Protein AF-A0A7J4ETS8-F1 (afdb_monomer_lite)

Foldseek 3Di:
DDPPPFWDPDKAWEWEDEPNFIKTWIKTAGRVVVPRFWIKTFIDQDGDPPCVVVVVPVRYQYAYEDNPDDPHHGIDTFGDDPRYTHHDDPVRVVVVVVVVVVVVVVVVVVVVVPD

Radius of gyration: 14.0 Å; chains: 1; bounding box: 32×28×42 Å

Structure (mmCIF, N/CA/C/O backbone):
data_AF-A0A7J4ETS8-F1
#
_entry.id   AF-A0A7J4ETS8-F1
#
loop_
_atom_site.group_PDB
_atom_site.id
_atom_site.type_symbol
_atom_site.label_atom_id
_atom_site.label_alt_id
_atom_site.label_comp_id
_atom_site.label_asym_id
_atom_site.label_entity_id
_atom_site.label_seq_id
_atom_site.pdbx_PDB_ins_code
_atom_site.Cartn_x
_atom_site.Cartn_y
_atom_site.Cartn_z
_atom_site.occupancy
_atom_site.B_iso_or_equiv
_atom_site.auth_seq_id
_atom_site.auth_comp_id
_atom_site.auth_asym_id
_atom_site.auth_atom_id
_atom_site.pdbx_PDB_model_num
ATOM 1 N N . MET A 1 1 ? -0.824 0.078 26.538 1.00 49.25 1 MET A N 1
ATOM 2 C CA . MET A 1 1 ? -0.521 -0.229 25.128 1.00 49.25 1 MET A CA 1
ATOM 3 C C . MET A 1 1 ? 0.959 -0.010 24.918 1.00 49.25 1 MET A C 1
ATOM 5 O O . MET A 1 1 ? 1.414 1.128 24.940 1.00 49.25 1 MET A O 1
ATOM 9 N N . THR A 1 2 ? 1.715 -1.096 24.852 1.00 47.31 2 THR A N 1
ATOM 10 C CA . THR A 1 2 ? 3.150 -1.077 24.570 1.00 47.31 2 THR A CA 1
ATOM 11 C C . THR A 1 2 ? 3.372 -0.811 23.083 1.00 47.31 2 THR A C 1
ATOM 13 O O . THR A 1 2 ? 2.605 -1.264 22.241 1.00 47.31 2 THR A O 1
ATOM 16 N N . TYR A 1 3 ? 4.433 -0.073 22.758 1.00 49.22 3 TYR A N 1
ATOM 17 C CA . TYR A 1 3 ? 4.827 0.363 21.409 1.00 49.22 3 TYR A CA 1
ATOM 18 C C . TYR A 1 3 ? 5.003 -0.784 20.381 1.00 49.22 3 TYR A C 1
ATOM 20 O O . TYR A 1 3 ? 5.225 -0.538 19.203 1.00 49.22 3 TYR A O 1
ATOM 28 N N . SER A 1 4 ? 4.909 -2.046 20.805 1.00 53.09 4 SER A N 1
ATOM 29 C CA . SER A 1 4 ? 5.208 -3.240 20.013 1.00 53.09 4 SER A CA 1
ATOM 30 C C . SER A 1 4 ? 4.040 -3.828 19.213 1.00 53.09 4 SER A C 1
ATOM 32 O O . SER A 1 4 ? 4.286 -4.742 18.436 1.00 53.09 4 SER A O 1
ATOM 34 N N . GLU A 1 5 ? 2.797 -3.372 19.401 1.00 63.91 5 GLU A N 1
ATOM 35 C CA . GLU A 1 5 ? 1.609 -4.071 18.857 1.00 63.91 5 GLU A CA 1
ATOM 36 C C . GLU A 1 5 ? 0.976 -3.410 17.622 1.00 63.91 5 GLU A C 1
ATOM 38 O O . GLU A 1 5 ? 0.158 -4.034 16.958 1.00 63.91 5 GLU A O 1
ATOM 43 N N . TRP A 1 6 ? 1.370 -2.180 17.274 1.00 66.88 6 TRP A N 1
ATOM 44 C CA . TRP A 1 6 ? 0.687 -1.379 16.244 1.00 66.88 6 TRP A CA 1
ATOM 45 C C . TRP A 1 6 ? 1.166 -1.633 14.802 1.00 66.88 6 TRP A C 1
ATOM 47 O O . TRP A 1 6 ? 0.564 -1.129 13.854 1.00 66.88 6 TRP A O 1
ATOM 57 N N . ARG A 1 7 ? 2.251 -2.395 14.610 1.00 64.56 7 ARG A N 1
ATOM 58 C CA . ARG A 1 7 ? 2.710 -2.880 13.297 1.00 64.56 7 ARG A CA 1
ATOM 59 C C . ARG A 1 7 ? 3.180 -4.321 13.415 1.00 64.56 7 ARG A C 1
ATOM 61 O O . ARG A 1 7 ? 3.882 -4.662 14.370 1.00 64.56 7 ARG A O 1
ATOM 68 N N . LYS A 1 8 ? 2.834 -5.168 12.443 1.00 66.75 8 LYS A N 1
ATOM 69 C CA . LYS A 1 8 ? 3.460 -6.494 12.355 1.00 66.75 8 LYS A CA 1
ATOM 70 C C . LYS A 1 8 ? 4.892 -6.328 11.874 1.00 66.75 8 LYS A C 1
ATOM 72 O O . LYS A 1 8 ? 5.132 -5.574 10.945 1.00 66.75 8 LYS A O 1
ATOM 77 N N . LYS A 1 9 ? 5.846 -7.023 12.497 1.00 65.81 9 LYS A N 1
ATOM 78 C CA . LYS A 1 9 ? 7.251 -6.988 12.051 1.00 65.81 9 LYS A CA 1
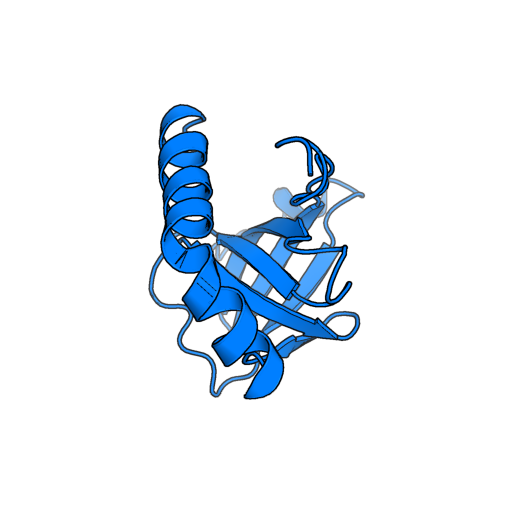ATOM 79 C C . LYS A 1 9 ? 7.459 -7.651 10.691 1.00 65.81 9 LYS A C 1
ATOM 81 O O . LYS A 1 9 ? 8.420 -7.311 10.013 1.00 65.81 9 LYS A O 1
ATOM 86 N N . ASP A 1 10 ? 6.566 -8.557 10.314 1.00 76.25 10 ASP A N 1
ATOM 87 C CA . ASP A 1 10 ? 6.636 -9.247 9.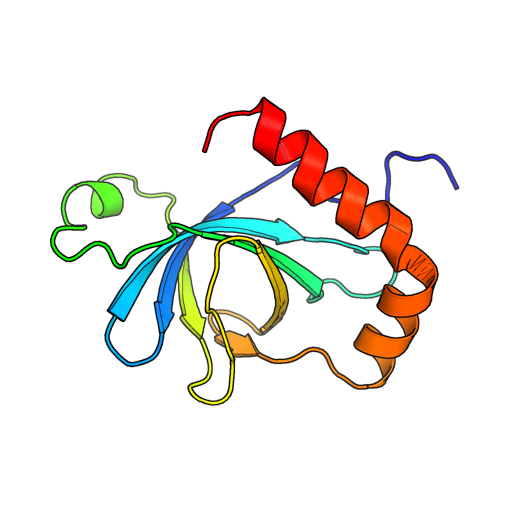035 1.00 76.25 10 ASP A CA 1
ATOM 88 C C . ASP A 1 10 ? 6.228 -8.290 7.910 1.00 76.25 10 ASP A C 1
ATOM 90 O O . ASP A 1 10 ? 5.173 -7.650 7.969 1.00 76.25 10 ASP A O 1
ATOM 94 N N . SER A 1 11 ? 7.090 -8.185 6.903 1.00 85.50 11 SER A N 1
ATOM 95 C CA . SER A 1 11 ? 6.830 -7.482 5.652 1.00 85.50 11 SER A CA 1
ATOM 96 C C . SER A 1 11 ? 6.865 -8.473 4.495 1.00 85.50 11 SER A C 1
ATOM 98 O O . SER A 1 11 ? 7.639 -9.433 4.491 1.00 85.50 11 SER A O 1
ATOM 100 N N . GLU A 1 12 ? 6.008 -8.246 3.508 1.00 90.44 12 GLU A N 1
ATOM 101 C CA . GLU A 1 12 ? 5.956 -9.055 2.293 1.00 90.44 12 GLU A CA 1
ATOM 102 C C . GLU A 1 12 ? 6.599 -8.261 1.156 1.00 90.44 12 GLU A C 1
ATOM 104 O O . GLU A 1 12 ? 6.312 -7.074 0.976 1.00 90.44 12 GLU A O 1
ATOM 109 N N . LYS A 1 13 ? 7.459 -8.910 0.365 1.00 90.62 13 LYS A N 1
ATOM 110 C CA . LYS A 1 13 ? 7.906 -8.334 -0.905 1.00 90.62 13 LYS A CA 1
ATOM 111 C C . LYS A 1 13 ? 6.736 -8.361 -1.874 1.00 90.62 13 LYS A C 1
ATOM 113 O O . LYS A 1 13 ? 6.086 -9.394 -2.027 1.00 90.62 13 LYS A O 1
ATOM 118 N N . VAL A 1 14 ? 6.494 -7.242 -2.542 1.00 91.94 14 VAL A N 1
ATOM 119 C CA . VAL A 1 14 ? 5.352 -7.097 -3.440 1.00 91.94 14 VAL A CA 1
ATOM 120 C C . VAL A 1 14 ? 5.758 -6.624 -4.818 1.00 91.94 14 VAL A C 1
ATOM 122 O O . VAL A 1 14 ? 6.658 -5.796 -4.980 1.00 91.94 14 VAL A O 1
ATOM 125 N N . MET A 1 15 ? 5.019 -7.121 -5.800 1.00 93.19 15 MET A N 1
ATOM 126 C CA . MET A 1 15 ? 4.889 -6.519 -7.112 1.00 93.19 15 MET A CA 1
ATOM 127 C C . MET A 1 15 ? 3.517 -5.857 -7.186 1.00 93.19 15 MET A C 1
ATOM 129 O O . MET A 1 15 ? 2.508 -6.514 -6.967 1.00 93.19 15 MET A O 1
ATOM 133 N N . VAL A 1 16 ? 3.480 -4.560 -7.468 1.00 94.38 16 VAL A N 1
ATOM 134 C CA . VAL A 1 16 ? 2.245 -3.780 -7.559 1.00 94.38 16 VAL A CA 1
ATOM 135 C C . VAL A 1 16 ? 2.040 -3.353 -9.001 1.00 94.38 16 VAL A C 1
ATOM 137 O O . VAL A 1 16 ? 2.825 -2.565 -9.528 1.00 94.38 16 VAL A O 1
ATOM 140 N N . GLU A 1 17 ? 0.973 -3.839 -9.621 1.00 94.94 17 GLU A N 1
ATOM 141 C CA . GLU A 1 17 ? 0.492 -3.322 -10.895 1.00 94.94 17 GLU A CA 1
ATOM 142 C C . GLU A 1 17 ? -0.419 -2.117 -10.645 1.00 94.94 17 GLU A C 1
ATOM 144 O O . GLU A 1 17 ? -1.384 -2.189 -9.884 1.00 94.94 17 GLU A O 1
ATOM 149 N N . TRP A 1 18 ? -0.115 -0.988 -11.281 1.00 95.81 18 TRP A N 1
ATOM 150 C CA . TRP A 1 18 ? -0.923 0.223 -11.202 1.00 95.81 18 TRP A CA 1
ATOM 151 C C . TRP A 1 18 ? -0.927 0.927 -12.554 1.00 95.81 18 TRP A C 1
ATOM 153 O O . TRP A 1 18 ? 0.118 1.339 -13.051 1.00 95.81 18 TRP A O 1
ATOM 163 N N . ARG A 1 19 ? -2.117 1.082 -13.149 1.00 93.69 19 ARG A N 1
ATOM 164 C CA . ARG A 1 19 ? -2.311 1.742 -14.457 1.00 93.69 19 ARG A CA 1
ATOM 165 C C . ARG A 1 19 ? -1.445 1.149 -15.582 1.00 93.69 19 ARG A C 1
ATOM 167 O O . ARG A 1 19 ? -0.952 1.883 -16.433 1.00 93.69 19 ARG A O 1
ATOM 174 N N . GLY A 1 20 ? -1.283 -0.175 -15.581 1.00 90.62 20 GLY A N 1
ATOM 175 C CA . GLY A 1 20 ? -0.491 -0.918 -16.568 1.00 90.62 20 GLY A CA 1
ATOM 176 C C . GLY A 1 20 ? 1.024 -0.866 -16.347 1.00 90.62 20 GLY A C 1
ATOM 177 O O . GLY A 1 20 ? 1.769 -1.461 -17.118 1.00 90.62 20 GLY A O 1
ATOM 178 N N . GLU A 1 21 ? 1.483 -0.183 -15.298 1.00 92.31 21 GLU A N 1
ATOM 179 C CA . GLU A 1 21 ? 2.888 -0.104 -14.912 1.00 92.31 21 GLU A CA 1
ATOM 180 C C . GLU A 1 21 ? 3.153 -0.972 -13.683 1.00 92.31 21 GLU A C 1
ATOM 182 O O . GLU A 1 21 ? 2.310 -1.101 -12.792 1.00 92.31 21 GLU A O 1
ATOM 187 N N . ILE A 1 22 ? 4.354 -1.542 -13.615 1.00 91.81 22 ILE A N 1
ATOM 188 C CA . ILE A 1 22 ? 4.747 -2.455 -12.541 1.00 91.81 22 ILE A CA 1
ATOM 189 C C . ILE A 1 22 ? 5.728 -1.770 -11.604 1.00 91.81 22 ILE A C 1
ATOM 191 O O . ILE A 1 22 ? 6.747 -1.224 -12.024 1.00 91.81 22 ILE A O 1
ATOM 195 N N . TYR A 1 23 ? 5.449 -1.856 -10.311 1.00 93.06 23 TYR A N 1
ATOM 196 C CA . TYR A 1 23 ? 6.292 -1.354 -9.239 1.00 93.06 23 TYR A CA 1
ATOM 197 C C . TYR A 1 23 ? 6.698 -2.499 -8.321 1.00 93.06 23 TYR A C 1
ATOM 199 O O . TYR A 1 23 ? 5.948 -3.450 -8.133 1.00 93.06 23 TYR A O 1
ATOM 207 N N . ILE A 1 24 ? 7.875 -2.393 -7.712 1.00 91.06 24 ILE A N 1
ATOM 208 C CA . ILE A 1 24 ? 8.361 -3.378 -6.740 1.00 91.06 24 ILE A CA 1
ATOM 209 C C . ILE A 1 24 ? 8.518 -2.687 -5.396 1.00 91.06 24 ILE A C 1
ATOM 211 O O . ILE A 1 24 ? 8.946 -1.532 -5.342 1.00 91.06 24 ILE A O 1
ATOM 215 N N . GLY A 1 25 ? 8.170 -3.376 -4.319 1.00 91.00 25 GLY A N 1
ATOM 216 C CA . GLY A 1 25 ? 8.211 -2.795 -2.991 1.00 91.00 25 GLY A CA 1
ATOM 217 C C . GLY A 1 25 ? 8.075 -3.806 -1.873 1.00 91.00 25 GLY A C 1
ATOM 218 O O . GLY A 1 25 ? 8.226 -5.014 -2.062 1.00 91.00 25 GLY A O 1
ATOM 219 N N . ILE A 1 26 ? 7.757 -3.272 -0.705 1.00 91.50 26 ILE A N 1
ATOM 220 C CA . ILE A 1 26 ? 7.350 -4.017 0.473 1.00 91.50 26 ILE A CA 1
ATOM 221 C C . ILE A 1 26 ? 5.986 -3.521 0.935 1.00 91.50 26 ILE A C 1
ATOM 223 O O . ILE A 1 26 ? 5.667 -2.333 0.826 1.00 91.50 26 ILE A O 1
ATOM 227 N N . ILE A 1 27 ? 5.191 -4.438 1.465 1.00 92.88 27 ILE A N 1
ATOM 228 C CA . ILE A 1 27 ? 3.944 -4.120 2.144 1.00 92.88 27 ILE A CA 1
ATOM 229 C C . ILE A 1 27 ? 4.010 -4.623 3.579 1.00 92.88 27 ILE A C 1
ATOM 231 O O . ILE A 1 27 ? 4.574 -5.682 3.862 1.00 92.88 27 ILE A O 1
ATOM 235 N N . GLN A 1 28 ? 3.446 -3.843 4.489 1.00 91.88 28 GLN A N 1
ATOM 236 C CA . GLN A 1 28 ? 3.421 -4.155 5.907 1.00 91.88 28 GLN A CA 1
ATOM 237 C C . GLN A 1 28 ? 2.046 -3.847 6.477 1.00 91.88 28 GLN A C 1
ATOM 239 O O . GLN A 1 28 ? 1.473 -2.793 6.215 1.00 91.88 28 GLN A O 1
ATOM 244 N N . GLN A 1 29 ? 1.526 -4.755 7.295 1.00 91.44 29 GLN A N 1
ATOM 245 C CA . GLN A 1 29 ? 0.277 -4.527 8.005 1.00 91.44 29 GLN A CA 1
ATOM 246 C C . GLN A 1 29 ? 0.480 -3.536 9.162 1.00 91.44 29 GLN A C 1
ATOM 248 O O . GLN A 1 29 ? 1.378 -3.710 9.996 1.00 91.44 29 GLN A O 1
ATOM 253 N N . VAL A 1 30 ? -0.394 -2.535 9.245 1.00 90.25 30 VAL A N 1
ATOM 254 C CA . VAL A 1 30 ? -0.390 -1.506 10.291 1.00 90.25 30 VAL A CA 1
ATOM 255 C C . VAL A 1 30 ? -1.743 -1.450 10.993 1.00 90.25 30 VAL A C 1
ATOM 257 O O . VAL A 1 30 ? -2.767 -1.786 10.412 1.00 90.25 30 VAL A O 1
ATOM 260 N N . ALA A 1 31 ? -1.740 -1.042 12.259 1.00 88.19 31 ALA A N 1
ATOM 261 C CA . ALA A 1 31 ? -2.911 -1.045 13.134 1.00 88.19 31 ALA A CA 1
ATOM 262 C C . ALA A 1 31 ? -3.705 -2.381 13.142 1.00 88.19 31 ALA A C 1
ATOM 264 O O . ALA A 1 31 ? -4.939 -2.353 13.036 1.00 88.19 31 ALA A O 1
ATOM 265 N N . PRO A 1 32 ? -3.037 -3.554 13.262 1.00 88.81 32 PRO A N 1
ATOM 266 C CA . PRO A 1 32 ? -3.703 -4.862 13.302 1.00 88.81 32 PRO A CA 1
ATOM 267 C C . PRO A 1 32 ? -4.776 -4.965 14.395 1.00 88.81 32 PRO A C 1
ATOM 269 O O . PRO A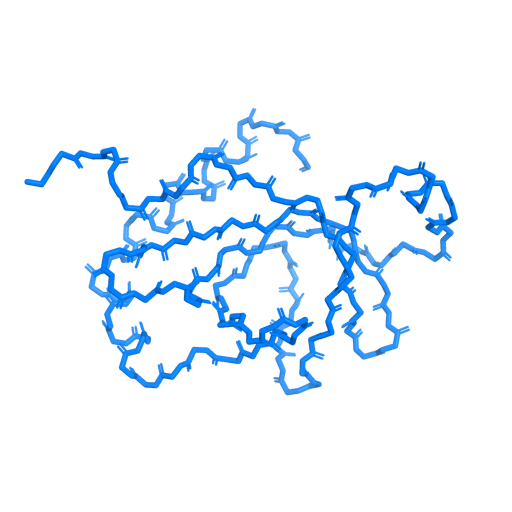 1 32 ? -5.724 -5.733 14.261 1.00 88.81 32 PRO A O 1
ATOM 272 N N . GLU A 1 33 ? -4.639 -4.190 15.471 1.00 87.06 33 GLU A N 1
ATOM 273 C CA . GLU A 1 33 ? -5.603 -4.102 16.564 1.00 87.06 33 GLU A CA 1
ATOM 274 C C . GLU A 1 33 ? -6.956 -3.509 16.149 1.00 87.06 33 GLU A C 1
ATOM 276 O O . GLU A 1 33 ? -7.956 -3.726 16.832 1.00 87.06 33 GLU A O 1
ATOM 281 N N . TYR A 1 34 ? -6.986 -2.747 15.056 1.00 90.31 34 TYR A N 1
ATOM 282 C CA . TYR A 1 34 ? -8.189 -2.110 14.534 1.00 90.31 34 TYR A CA 1
ATOM 283 C C . TYR A 1 34 ? -8.683 -2.797 13.262 1.00 90.31 34 TYR A C 1
ATOM 285 O O . TYR A 1 34 ? -9.862 -3.129 13.160 1.00 90.31 34 TYR A O 1
ATOM 293 N N . SER A 1 35 ? -7.795 -3.026 12.293 1.00 91.62 35 SER A N 1
ATOM 294 C CA . SER A 1 35 ? -8.139 -3.731 11.061 1.00 91.62 35 SER A CA 1
ATOM 295 C C . SER A 1 35 ? -6.929 -4.448 10.483 1.00 91.62 35 SER A C 1
ATOM 297 O O . SER A 1 35 ? -5.838 -3.888 10.385 1.00 91.62 35 SER A O 1
ATOM 299 N N . ASN A 1 36 ? -7.148 -5.683 10.024 1.00 91.69 36 ASN A N 1
ATOM 300 C CA . ASN A 1 36 ? -6.102 -6.444 9.353 1.00 91.69 36 ASN A CA 1
ATOM 301 C C . ASN A 1 36 ? -5.829 -6.013 7.907 1.00 91.69 36 ASN A C 1
ATOM 303 O O . ASN A 1 36 ? -4.888 -6.502 7.290 1.00 91.69 36 ASN A O 1
ATOM 307 N N . GLU A 1 37 ? -6.634 -5.095 7.382 1.00 95.31 37 GLU A N 1
ATOM 308 C CA . GLU A 1 37 ? -6.569 -4.642 5.995 1.00 95.31 37 GLU A CA 1
ATOM 309 C C . GLU A 1 37 ? -5.715 -3.385 5.822 1.00 95.31 37 GLU A C 1
ATOM 311 O O . GLU A 1 37 ? -5.340 -3.054 4.699 1.00 95.31 37 GLU A O 1
ATOM 316 N N . ILE A 1 38 ? -5.446 -2.636 6.897 1.00 94.94 38 ILE A N 1
ATOM 317 C CA . ILE A 1 38 ? -4.685 -1.392 6.782 1.00 94.94 38 ILE A CA 1
ATOM 318 C C . ILE A 1 38 ? -3.220 -1.758 6.582 1.00 94.94 38 ILE A C 1
ATOM 320 O O . ILE A 1 38 ? -2.602 -2.461 7.383 1.00 94.94 38 ILE A O 1
ATOM 324 N N . VAL A 1 39 ? -2.665 -1.268 5.484 1.00 94.31 39 VAL A N 1
ATOM 325 C CA . VAL A 1 39 ? -1.320 -1.604 5.041 1.00 94.31 39 VAL A CA 1
ATOM 326 C C . VAL A 1 39 ? -0.541 -0.350 4.692 1.00 94.31 39 VAL A C 1
ATOM 328 O O . VAL A 1 39 ? -1.070 0.615 4.139 1.00 94.31 39 VAL A O 1
ATOM 331 N N . PHE A 1 40 ? 0.746 -0.391 4.998 1.00 93.56 40 PHE A N 1
ATOM 332 C CA . PHE A 1 40 ? 1.733 0.552 4.519 1.00 93.56 40 PHE A CA 1
ATOM 333 C C . PHE A 1 40 ? 2.483 -0.077 3.348 1.00 93.56 40 PHE A C 1
ATOM 335 O O . PHE A 1 40 ? 3.069 -1.150 3.482 1.00 93.56 40 PHE A O 1
ATOM 342 N N . LEU A 1 41 ? 2.435 0.579 2.195 1.00 93.94 41 LEU A N 1
ATOM 343 C CA . LEU A 1 41 ? 3.167 0.210 0.993 1.00 93.94 41 LEU A CA 1
ATOM 344 C C . LEU A 1 41 ? 4.353 1.159 0.830 1.00 93.94 41 LEU A C 1
ATOM 346 O O . LEU A 1 41 ? 4.162 2.367 0.690 1.00 93.94 41 LEU A O 1
ATOM 350 N N . CYS A 1 42 ? 5.556 0.600 0.759 1.00 92.81 42 CYS A N 1
ATOM 351 C CA . CYS A 1 42 ? 6.755 1.291 0.303 1.00 92.81 42 CYS A CA 1
ATOM 352 C C . CYS A 1 42 ? 7.181 0.679 -1.032 1.00 92.81 42 CYS A C 1
ATOM 354 O O . CYS A 1 42 ? 7.555 -0.490 -1.091 1.00 92.81 42 CYS A O 1
ATOM 356 N N . LYS A 1 43 ? 7.094 1.442 -2.122 1.00 92.12 43 LYS A N 1
ATOM 357 C CA . LYS A 1 43 ? 7.391 0.968 -3.479 1.00 92.12 43 LYS A CA 1
ATOM 358 C C . LYS A 1 43 ? 8.438 1.812 -4.192 1.00 92.12 43 LYS A C 1
ATOM 360 O O . LYS A 1 43 ? 8.697 2.964 -3.838 1.00 92.12 43 LYS A O 1
ATOM 365 N N . SER A 1 44 ? 8.978 1.258 -5.274 1.00 90.00 44 SER A N 1
ATOM 366 C CA . SER A 1 44 ? 9.873 1.960 -6.182 1.00 90.00 44 SER A CA 1
ATOM 367 C C . SER A 1 44 ? 9.249 3.263 -6.691 1.00 90.00 44 SER A C 1
ATOM 369 O O . SER A 1 44 ? 8.050 3.357 -6.971 1.00 90.00 44 SER A O 1
ATOM 371 N N . PHE A 1 45 ? 10.087 4.293 -6.826 1.00 87.88 45 PHE A N 1
ATOM 372 C CA . PHE A 1 45 ? 9.640 5.597 -7.320 1.00 87.88 45 PHE A CA 1
ATOM 373 C C . PHE A 1 45 ? 9.219 5.534 -8.796 1.00 87.88 45 PHE A C 1
ATOM 375 O O . PHE A 1 45 ? 8.220 6.131 -9.187 1.00 87.88 45 PHE A O 1
ATOM 382 N N . TYR A 1 46 ? 9.961 4.765 -9.594 1.00 87.81 46 TYR A N 1
ATOM 383 C CA . TYR A 1 46 ? 9.701 4.544 -11.014 1.00 87.81 46 TYR A CA 1
ATOM 384 C C . TYR A 1 46 ? 9.240 3.102 -11.266 1.00 87.81 46 TYR A C 1
ATOM 386 O O . TYR A 1 46 ? 9.655 2.205 -10.511 1.00 87.81 46 TYR A O 1
ATOM 394 N N . PRO A 1 47 ? 8.438 2.872 -12.320 1.00 89.31 47 PRO A N 1
ATOM 395 C CA . PRO A 1 47 ? 8.125 1.531 -12.790 1.00 89.31 47 PRO A CA 1
ATOM 396 C C . PRO A 1 47 ? 9.378 0.716 -13.122 1.00 89.31 47 PRO A C 1
ATOM 398 O O . PRO A 1 47 ? 10.441 1.263 -13.442 1.00 89.31 47 PRO A O 1
ATOM 401 N N . LYS A 1 48 ? 9.260 -0.607 -13.042 1.00 83.81 48 LYS A N 1
ATOM 402 C CA . LYS A 1 48 ? 10.321 -1.571 -13.336 1.00 83.81 48 LYS A CA 1
ATOM 403 C C . LYS A 1 48 ? 9.923 -2.397 -14.567 1.00 83.81 48 LYS A C 1
ATOM 405 O O . LYS A 1 48 ? 9.249 -3.407 -14.411 1.00 83.81 48 LYS A O 1
ATOM 410 N N . PRO A 1 49 ? 10.353 -1.998 -15.780 1.00 68.31 49 PRO A N 1
ATOM 411 C CA . PRO A 1 49 ? 9.925 -2.651 -17.021 1.00 68.31 49 PRO A CA 1
ATOM 412 C C . PRO A 1 49 ? 10.472 -4.079 -17.193 1.00 68.31 49 PRO A C 1
ATOM 414 O O . PRO A 1 49 ? 9.829 -4.897 -17.836 1.00 68.31 49 PRO A O 1
ATOM 417 N N . ASN A 1 50 ? 11.619 -4.402 -16.582 1.00 65.56 50 ASN A N 1
ATOM 418 C CA . ASN A 1 50 ? 12.270 -5.717 -16.677 1.00 65.56 50 ASN A CA 1
ATOM 419 C C . ASN A 1 50 ? 12.301 -6.398 -15.300 1.00 65.56 50 ASN A C 1
ATOM 421 O O . ASN A 1 50 ? 13.340 -6.461 -14.646 1.00 65.56 50 ASN A O 1
ATOM 425 N N . PHE A 1 51 ? 11.143 -6.848 -14.822 1.00 67.81 51 PHE A N 1
ATOM 426 C CA . PHE A 1 51 ? 10.973 -7.438 -13.487 1.00 67.81 51 PHE A CA 1
ATOM 427 C C . PHE A 1 51 ? 11.125 -8.971 -13.469 1.00 67.81 51 PHE A C 1
ATOM 429 O O . PHE A 1 51 ? 10.921 -9.593 -12.428 1.00 67.81 51 PHE A O 1
ATOM 436 N N . GLU A 1 52 ? 11.525 -9.587 -14.586 1.00 65.56 52 GLU A N 1
ATOM 437 C CA . GLU A 1 52 ? 11.755 -11.037 -14.702 1.00 65.56 52 GLU A CA 1
ATOM 438 C C . GLU A 1 52 ? 12.745 -11.570 -13.651 1.00 65.56 52 GLU A C 1
ATOM 440 O O . GLU A 1 52 ? 12.609 -12.700 -13.187 1.00 65.56 52 GLU A O 1
ATOM 445 N N . ASP A 1 53 ? 13.700 -10.744 -13.211 1.00 61.56 53 ASP A N 1
ATOM 446 C CA . ASP A 1 53 ? 14.624 -11.092 -12.127 1.00 61.56 53 ASP A CA 1
ATOM 447 C C . ASP A 1 53 ? 13.976 -11.025 -10.736 1.00 61.56 53 ASP A C 1
ATOM 449 O O . ASP A 1 53 ? 14.354 -11.796 -9.854 1.00 61.56 53 ASP A O 1
ATOM 453 N N . ALA A 1 54 ? 12.974 -10.161 -10.532 1.00 59.00 54 ALA A N 1
ATOM 454 C CA . ALA A 1 54 ? 12.203 -10.121 -9.290 1.00 59.00 54 ALA A CA 1
ATOM 455 C C . ALA A 1 54 ? 11.327 -11.379 -9.155 1.00 59.00 54 ALA A C 1
ATOM 457 O O . ALA A 1 54 ? 11.285 -11.980 -8.088 1.00 59.00 54 ALA A O 1
ATOM 458 N N . LEU A 1 55 ? 10.724 -11.852 -10.253 1.00 59.00 55 LEU A N 1
ATOM 459 C CA . LEU A 1 55 ? 9.890 -13.065 -10.277 1.00 59.00 55 LEU A CA 1
ATOM 460 C C . LEU A 1 55 ? 10.635 -14.366 -9.928 1.00 59.00 55 LEU A C 1
ATOM 462 O O . LEU A 1 55 ? 9.995 -15.390 -9.690 1.00 59.00 55 LEU A O 1
ATOM 466 N N . ARG A 1 56 ? 11.975 -14.363 -9.905 1.00 61.56 56 ARG A N 1
ATOM 467 C CA . ARG A 1 56 ? 12.763 -15.537 -9.491 1.00 61.56 56 ARG A CA 1
ATOM 468 C C . ARG A 1 56 ? 12.699 -15.796 -7.986 1.00 61.56 56 ARG A C 1
ATOM 470 O O . ARG A 1 56 ? 13.020 -16.902 -7.557 1.00 61.56 56 ARG A O 1
ATOM 477 N N . ASP A 1 57 ? 12.310 -14.799 -7.193 1.00 64.75 57 ASP A N 1
ATOM 478 C CA . ASP A 1 57 ? 12.081 -14.954 -5.759 1.00 64.75 57 ASP A CA 1
ATOM 479 C C . ASP A 1 57 ? 10.647 -15.465 -5.545 1.00 64.75 57 ASP A C 1
ATOM 481 O O . ASP A 1 57 ? 9.672 -14.750 -5.770 1.00 64.75 57 ASP A O 1
ATOM 485 N N . SER A 1 58 ? 10.502 -16.728 -5.130 1.00 64.25 58 SER A N 1
ATOM 486 C CA . SER A 1 58 ? 9.208 -17.425 -5.014 1.00 64.25 58 SER A CA 1
ATOM 487 C C . SER A 1 58 ? 8.266 -16.854 -3.946 1.00 64.25 58 SER A C 1
ATOM 489 O O . SER A 1 58 ? 7.183 -17.394 -3.741 1.00 64.25 58 SER A O 1
ATOM 491 N N . ASN A 1 59 ? 8.682 -15.801 -3.241 1.00 82.44 59 ASN A N 1
ATOM 492 C CA . ASN A 1 59 ? 7.963 -15.199 -2.121 1.00 82.44 59 ASN A CA 1
ATOM 493 C C . ASN A 1 59 ? 7.430 -13.790 -2.430 1.00 82.44 59 ASN A C 1
ATOM 495 O O . ASN A 1 59 ? 7.091 -13.055 -1.503 1.00 82.44 59 ASN A O 1
ATOM 499 N N . ILE A 1 60 ? 7.388 -13.383 -3.705 1.00 88.19 60 ILE A N 1
ATOM 500 C CA . ILE A 1 60 ? 6.772 -12.110 -4.093 1.00 88.19 60 ILE A CA 1
ATOM 501 C C . ILE A 1 60 ? 5.262 -12.274 -4.214 1.00 88.19 60 ILE A C 1
ATOM 503 O O . ILE A 1 60 ? 4.761 -13.145 -4.924 1.00 88.19 60 ILE A O 1
ATOM 507 N N . VAL A 1 61 ? 4.544 -11.383 -3.542 1.00 91.62 61 VAL A N 1
ATOM 508 C CA . VAL A 1 61 ? 3.093 -11.265 -3.633 1.00 91.62 61 VAL A CA 1
ATOM 509 C C . VAL A 1 61 ? 2.735 -10.289 -4.750 1.00 91.62 61 VAL A C 1
ATOM 511 O O . VAL A 1 61 ? 3.241 -9.167 -4.794 1.00 91.62 61 VAL A O 1
ATOM 514 N N . ASN A 1 62 ? 1.842 -10.705 -5.642 1.00 92.69 62 ASN A N 1
ATOM 515 C CA . ASN A 1 62 ? 1.344 -9.860 -6.724 1.00 92.69 62 ASN A CA 1
ATOM 516 C C . ASN A 1 62 ? 0.101 -9.113 -6.252 1.00 92.69 62 ASN A C 1
ATOM 518 O O . ASN A 1 62 ? -0.839 -9.732 -5.765 1.00 92.69 62 ASN A O 1
ATOM 522 N N . LEU A 1 63 ? 0.107 -7.793 -6.399 1.00 95.50 63 LEU A N 1
ATOM 523 C CA . LEU A 1 63 ? -0.973 -6.911 -5.990 1.00 95.50 63 LEU A CA 1
ATOM 524 C C . LEU A 1 63 ? -1.419 -6.026 -7.153 1.00 95.50 63 LEU A C 1
ATOM 526 O O . LEU A 1 63 ? -0.603 -5.559 -7.948 1.00 95.50 63 LEU A O 1
ATOM 530 N N . TYR A 1 64 ? -2.711 -5.727 -7.186 1.00 96.75 64 TYR A N 1
ATOM 531 C CA . TYR A 1 64 ? -3.351 -4.871 -8.176 1.00 96.75 64 TYR A CA 1
ATOM 532 C C . TYR A 1 64 ? -3.898 -3.625 -7.493 1.00 96.75 64 TYR A C 1
ATOM 534 O O . TYR A 1 64 ? -4.733 -3.709 -6.596 1.00 96.75 64 TYR A O 1
ATOM 542 N N . ALA A 1 65 ? -3.425 -2.451 -7.896 1.00 96.25 65 ALA A N 1
ATOM 543 C CA . ALA A 1 65 ? -3.919 -1.190 -7.367 1.00 96.25 65 ALA A CA 1
ATOM 544 C C . ALA A 1 65 ? -5.049 -0.631 -8.228 1.00 96.25 65 ALA A C 1
ATOM 546 O O . ALA A 1 65 ? -4.899 -0.475 -9.442 1.00 96.25 65 ALA A O 1
ATOM 547 N N . ASP A 1 66 ? -6.145 -0.254 -7.569 1.00 91.69 66 ASP A N 1
ATOM 548 C CA . ASP A 1 66 ? -7.264 0.448 -8.194 1.00 91.69 66 ASP A CA 1
ATOM 549 C C . ASP A 1 66 ? -6.765 1.676 -8.986 1.00 91.69 66 ASP A C 1
ATOM 551 O O . ASP A 1 66 ? -5.926 2.454 -8.517 1.00 91.69 66 ASP A O 1
ATOM 555 N N . GLY A 1 67 ? -7.278 1.860 -10.205 1.00 86.38 67 GLY A N 1
ATOM 556 C CA . GLY A 1 67 ? -6.910 2.970 -11.083 1.00 86.38 67 GLY A CA 1
ATOM 557 C C . GLY A 1 67 ? -7.215 4.349 -10.488 1.00 86.38 67 GLY A C 1
ATOM 558 O O . GLY A 1 67 ? -6.554 5.330 -10.860 1.00 86.38 67 GLY A O 1
ATOM 559 N N . GLU A 1 68 ? -8.159 4.427 -9.545 1.00 90.69 68 GLU A N 1
ATOM 560 C CA . GLU A 1 68 ? -8.499 5.651 -8.813 1.00 90.69 68 GLU A CA 1
ATOM 561 C C . GLU A 1 68 ? -7.453 6.040 -7.757 1.00 90.69 68 GLU A C 1
ATOM 563 O O . GLU A 1 68 ? -7.374 7.210 -7.368 1.00 90.69 68 GLU A O 1
ATOM 568 N N . LEU A 1 69 ? -6.603 5.103 -7.316 1.00 93.75 69 LEU 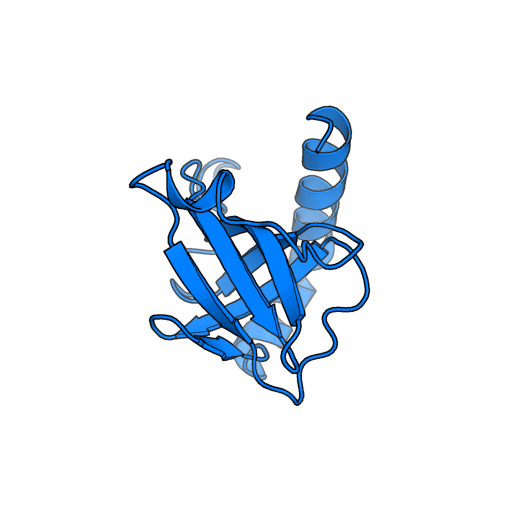A N 1
ATOM 569 C CA . LEU A 1 69 ? -5.518 5.415 -6.391 1.00 93.75 69 LEU A CA 1
ATOM 570 C C . LEU A 1 69 ? -4.488 6.331 -7.048 1.00 93.75 69 LEU A C 1
ATOM 572 O O . LEU A 1 69 ? -4.110 6.158 -8.207 1.00 93.75 69 LEU A O 1
ATOM 576 N N . ASN A 1 70 ? -3.975 7.280 -6.266 1.00 92.94 70 ASN A N 1
ATOM 577 C CA . ASN A 1 70 ? -2.795 8.050 -6.628 1.00 92.94 70 ASN A CA 1
ATOM 578 C C . ASN A 1 70 ? -1.568 7.463 -5.928 1.00 92.94 70 ASN A C 1
ATOM 580 O O . ASN A 1 70 ? -1.256 7.851 -4.806 1.00 92.94 70 ASN A O 1
ATOM 584 N N . LEU A 1 71 ? -0.859 6.562 -6.608 1.00 93.38 71 LEU A N 1
ATOM 585 C CA . LEU A 1 71 ? 0.375 5.964 -6.097 1.00 93.38 71 LEU A CA 1
ATOM 586 C C . LEU A 1 71 ? 1.641 6.717 -6.548 1.00 93.38 71 LEU A C 1
ATOM 588 O O . LEU A 1 71 ? 2.725 6.136 -6.666 1.00 93.38 71 LEU A O 1
ATOM 592 N N . THR A 1 72 ? 1.533 8.023 -6.801 1.00 91.12 72 THR A N 1
ATOM 593 C CA . THR A 1 72 ? 2.700 8.873 -7.075 1.00 91.12 72 THR A CA 1
ATOM 594 C C . THR A 1 72 ? 3.556 8.993 -5.812 1.00 91.12 72 THR A C 1
ATOM 596 O O . THR A 1 72 ? 3.063 9.397 -4.765 1.00 91.12 72 THR A O 1
ATOM 599 N N . GLY A 1 73 ? 4.845 8.653 -5.903 1.00 90.38 73 GLY A N 1
ATOM 600 C CA . GLY A 1 73 ? 5.757 8.592 -4.753 1.00 90.38 73 GLY A CA 1
ATOM 601 C C . GLY A 1 73 ? 5.975 7.173 -4.215 1.00 90.38 73 GLY A C 1
ATOM 602 O O . GLY A 1 73 ? 5.530 6.186 -4.812 1.00 90.38 73 GLY A O 1
ATOM 603 N N . ARG A 1 74 ? 6.713 7.063 -3.104 1.00 90.94 74 ARG A N 1
ATOM 604 C CA . ARG A 1 74 ? 7.166 5.772 -2.551 1.00 90.94 74 ARG A CA 1
ATOM 605 C C . ARG A 1 74 ? 6.222 5.184 -1.510 1.00 90.94 74 ARG A C 1
ATOM 607 O O . ARG A 1 74 ? 5.956 3.990 -1.560 1.00 90.94 74 ARG A O 1
ATOM 614 N N . TYR A 1 75 ? 5.721 6.017 -0.607 1.00 92.00 75 TYR A N 1
ATOM 615 C CA . TYR A 1 75 ? 5.036 5.585 0.607 1.00 92.00 75 TYR A CA 1
ATOM 616 C C . TYR A 1 75 ? 3.537 5.839 0.523 1.00 92.00 75 TYR A C 1
ATOM 618 O O . TYR A 1 75 ? 3.119 6.956 0.217 1.00 92.00 75 TYR A O 1
ATOM 626 N N . HIS A 1 76 ? 2.740 4.821 0.831 1.00 93.50 76 HIS A N 1
ATOM 627 C CA . HIS A 1 76 ? 1.286 4.869 0.713 1.00 93.50 76 HIS A CA 1
ATOM 628 C C . HIS A 1 76 ? 0.632 4.130 1.871 1.00 93.50 76 HIS A C 1
ATOM 630 O O . HIS A 1 76 ? 1.055 3.036 2.234 1.00 93.50 76 HIS A O 1
ATOM 636 N N . LEU A 1 77 ? -0.431 4.710 2.418 1.00 93.94 77 LEU A N 1
ATOM 637 C CA . LEU A 1 77 ? -1.287 4.052 3.397 1.00 93.94 77 LEU A CA 1
ATOM 638 C C . LEU A 1 77 ? -2.589 3.649 2.706 1.00 93.94 77 LEU A C 1
ATOM 640 O O . LEU A 1 77 ? -3.321 4.505 2.208 1.00 93.94 77 LEU A O 1
ATOM 644 N N . LEU A 1 78 ? -2.845 2.348 2.641 1.00 96.31 78 LEU A N 1
ATOM 645 C CA . LEU A 1 78 ? -3.869 1.756 1.786 1.00 96.31 78 LEU A CA 1
ATOM 646 C C . LEU A 1 78 ? -4.670 0.703 2.550 1.00 96.31 78 LEU A C 1
ATOM 648 O O . LEU A 1 78 ? -4.309 0.292 3.654 1.00 96.31 78 LEU A O 1
ATOM 652 N N . ARG A 1 79 ? -5.766 0.264 1.936 1.00 96.75 79 ARG A N 1
ATOM 653 C CA . ARG A 1 79 ? -6.511 -0.923 2.347 1.00 96.75 79 ARG A CA 1
ATOM 654 C C . ARG A 1 79 ? -6.164 -2.068 1.401 1.00 96.75 79 ARG A C 1
ATOM 656 O O . ARG A 1 79 ? -6.287 -1.892 0.190 1.00 96.75 79 ARG A O 1
ATOM 663 N N . ARG A 1 80 ? -5.774 -3.221 1.938 1.00 96.31 80 ARG A N 1
ATOM 664 C CA . ARG A 1 80 ? -5.584 -4.466 1.187 1.00 96.31 80 ARG A CA 1
ATOM 665 C C . ARG A 1 80 ? -6.798 -5.372 1.354 1.00 96.31 80 ARG A C 1
ATOM 667 O O . ARG A 1 80 ? -7.195 -5.667 2.477 1.00 96.31 80 ARG A O 1
ATOM 674 N N . ASP A 1 81 ? -7.339 -5.822 0.233 1.00 95.62 81 ASP A N 1
ATOM 675 C CA . ASP A 1 81 ? -8.464 -6.751 0.141 1.00 95.62 81 ASP A CA 1
ATOM 676 C C . ASP A 1 81 ? -8.057 -7.902 -0.789 1.00 95.62 81 ASP A C 1
ATOM 678 O O . ASP A 1 81 ? -8.099 -7.780 -2.012 1.00 95.62 81 ASP A O 1
ATOM 682 N N . GLY A 1 82 ? -7.528 -8.978 -0.198 1.00 94.31 82 GLY A N 1
ATOM 683 C CA . GLY A 1 82 ? -6.853 -10.042 -0.944 1.00 94.31 82 GLY A CA 1
ATOM 684 C C . GLY A 1 82 ? -5.625 -9.515 -1.693 1.00 94.31 82 GLY A C 1
ATOM 685 O O . GLY A 1 82 ? -4.671 -9.037 -1.069 1.00 94.31 82 GLY A O 1
ATOM 686 N N . ASP A 1 83 ? -5.676 -9.583 -3.021 1.00 95.75 83 ASP A N 1
ATOM 687 C CA . ASP A 1 83 ? -4.616 -9.101 -3.912 1.00 95.75 83 ASP A CA 1
ATOM 688 C C . ASP A 1 83 ? -4.885 -7.677 -4.429 1.00 95.75 83 ASP A C 1
ATOM 690 O O . ASP A 1 83 ? -4.112 -7.144 -5.219 1.00 95.75 83 ASP A O 1
ATOM 694 N N . GLU A 1 84 ? -5.961 -7.023 -3.981 1.00 97.06 84 GLU A N 1
ATOM 695 C CA . GLU A 1 84 ? -6.312 -5.668 -4.407 1.00 97.06 84 GLU A CA 1
ATOM 696 C C . GLU A 1 84 ? -5.887 -4.613 -3.378 1.00 97.06 84 GLU A C 1
ATOM 698 O O . GLU A 1 84 ? -6.126 -4.738 -2.173 1.00 97.06 84 GLU A O 1
ATOM 703 N N . LEU A 1 85 ? -5.308 -3.518 -3.869 1.00 97.88 85 LEU A N 1
ATOM 704 C CA . LEU A 1 85 ? -5.038 -2.306 -3.106 1.00 97.88 85 LEU A CA 1
ATOM 705 C C . LEU A 1 85 ? -6.090 -1.248 -3.421 1.00 97.88 85 LEU A C 1
ATOM 707 O O . LEU A 1 85 ? -6.302 -0.871 -4.574 1.00 97.88 85 LEU A O 1
ATOM 711 N N . LYS A 1 86 ? -6.723 -0.743 -2.362 1.00 97.25 86 LYS A N 1
ATOM 712 C CA . LYS A 1 86 ? -7.838 0.206 -2.407 1.00 97.25 86 LYS A CA 1
ATOM 713 C C . LYS A 1 86 ? -7.584 1.389 -1.480 1.00 97.25 86 LYS A C 1
ATOM 715 O O . LYS A 1 86 ? -6.726 1.357 -0.594 1.00 97.25 86 LYS A O 1
ATOM 720 N N . SER A 1 87 ? -8.390 2.434 -1.649 1.00 96.56 87 SER A N 1
ATOM 721 C CA . SER A 1 87 ? -8.453 3.523 -0.673 1.00 96.56 87 SER A CA 1
ATOM 722 C C . SER A 1 87 ? -8.942 3.003 0.681 1.00 96.56 87 SER A C 1
ATOM 724 O O . SER A 1 87 ? -9.810 2.128 0.742 1.00 96.56 87 SER A O 1
ATOM 726 N N . LEU A 1 88 ? -8.424 3.587 1.765 1.00 95.56 88 LEU A N 1
ATOM 727 C CA . LEU A 1 88 ? -8.986 3.395 3.103 1.00 95.56 88 LEU A CA 1
ATOM 728 C C . LEU A 1 88 ? -10.467 3.788 3.127 1.00 95.56 88 LEU A C 1
ATOM 730 O O . LEU A 1 88 ? -10.849 4.801 2.526 1.00 95.56 88 LEU A O 1
ATOM 734 N N . THR A 1 89 ? -11.271 3.044 3.889 1.00 96.06 89 THR A N 1
ATOM 735 C CA . THR A 1 89 ? -12.640 3.465 4.220 1.00 96.06 89 THR A CA 1
ATOM 736 C C . THR A 1 89 ? -12.623 4.752 5.052 1.00 96.06 89 THR A C 1
ATOM 738 O O . THR A 1 89 ? -11.596 5.130 5.625 1.00 96.06 89 THR A O 1
ATOM 741 N N . SER A 1 90 ? -13.763 5.440 5.149 1.00 95.31 90 SER A N 1
ATOM 742 C CA . SER A 1 90 ? -13.884 6.647 5.980 1.00 95.31 90 SER A CA 1
ATOM 743 C C . SER A 1 90 ? -13.498 6.387 7.439 1.00 95.31 90 SER A C 1
ATOM 745 O O . SER A 1 90 ? -12.777 7.187 8.029 1.00 95.31 90 SER A O 1
ATOM 747 N N . GLU A 1 91 ? -13.910 5.246 7.994 1.00 95.31 91 GLU A N 1
ATOM 748 C CA . GLU A 1 91 ? -13.606 4.856 9.375 1.00 95.31 91 GLU A CA 1
ATOM 749 C C . GLU A 1 91 ? -12.113 4.563 9.569 1.00 95.31 91 GLU A C 1
ATOM 751 O O . GLU A 1 91 ? -11.490 5.082 10.496 1.00 95.31 91 GLU A O 1
ATOM 756 N N . GLN A 1 92 ? -11.507 3.816 8.639 1.00 94.81 92 GLN A N 1
ATOM 757 C CA . GLN A 1 92 ? -10.068 3.542 8.652 1.00 94.81 92 GLN A CA 1
ATOM 758 C C . GLN A 1 92 ? -9.261 4.839 8.551 1.00 94.81 92 GLN A C 1
ATOM 760 O O . GLN A 1 92 ? -8.292 5.029 9.280 1.00 94.81 92 GLN A O 1
ATOM 765 N N . ARG A 1 93 ? -9.679 5.774 7.693 1.00 93.94 93 ARG A N 1
ATOM 766 C CA . ARG A 1 93 ? -9.028 7.080 7.561 1.00 93.94 93 ARG A CA 1
ATOM 767 C C . ARG A 1 93 ? -9.146 7.908 8.837 1.00 93.94 93 ARG A C 1
ATOM 769 O O . ARG A 1 93 ? -8.162 8.511 9.257 1.00 93.94 93 ARG A O 1
ATOM 776 N N . GLU A 1 94 ? -10.321 7.940 9.460 1.00 92.88 94 GLU A N 1
ATOM 777 C CA . GLU A 1 94 ? -10.519 8.649 10.726 1.00 92.88 94 GLU A CA 1
ATOM 778 C C . GLU A 1 94 ? -9.641 8.065 11.836 1.00 92.88 94 GLU A C 1
ATOM 780 O O . GLU A 1 94 ? -9.002 8.814 12.578 1.00 92.88 94 GLU A O 1
ATOM 785 N N . TYR A 1 95 ? -9.573 6.735 11.923 1.00 91.06 95 TYR A N 1
ATOM 786 C CA . TYR A 1 95 ? -8.686 6.051 12.852 1.00 91.06 95 TYR A CA 1
ATOM 787 C C . TYR A 1 95 ? -7.232 6.462 12.603 1.00 91.06 95 TYR A C 1
ATOM 789 O O . TYR A 1 95 ? -6.578 6.984 13.503 1.00 91.06 95 TYR A O 1
ATOM 797 N N . MET A 1 96 ? -6.743 6.329 11.370 1.00 89.62 96 MET A N 1
ATOM 798 C CA . MET A 1 96 ? -5.346 6.613 11.035 1.00 89.62 96 MET A CA 1
ATOM 799 C C . MET A 1 96 ? -4.965 8.083 11.220 1.00 89.62 96 MET A C 1
ATOM 801 O O . MET A 1 96 ? -3.853 8.373 11.661 1.00 89.62 96 MET A O 1
ATOM 805 N N . ASN A 1 97 ? -5.898 9.013 11.008 1.00 87.94 97 ASN A N 1
ATOM 806 C CA . ASN A 1 97 ? -5.679 10.432 11.281 1.00 87.94 97 ASN A CA 1
ATOM 807 C C . ASN A 1 97 ? -5.360 10.709 12.761 1.00 87.94 97 ASN A C 1
ATOM 809 O O . ASN A 1 97 ? -4.575 11.608 13.062 1.00 87.94 97 ASN A O 1
ATOM 813 N N . LYS A 1 98 ? -5.904 9.913 13.693 1.00 87.25 98 LYS A N 1
ATOM 814 C CA . LYS A 1 98 ? -5.589 10.009 15.132 1.00 87.25 98 LYS A CA 1
ATOM 815 C C . LYS A 1 98 ? -4.176 9.506 15.460 1.00 87.25 98 LYS A C 1
ATOM 817 O O . LYS A 1 98 ? -3.666 9.794 16.539 1.00 87.25 98 LYS A O 1
ATOM 822 N N . PHE A 1 99 ? -3.533 8.796 14.531 1.00 82.25 99 PHE A N 1
ATOM 823 C CA . PHE A 1 99 ? -2.225 8.159 14.697 1.00 82.25 99 P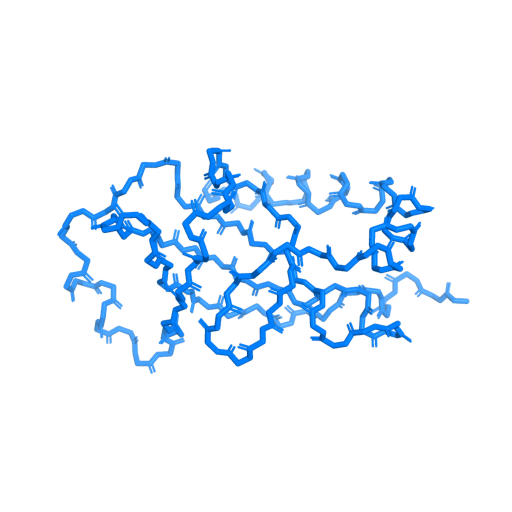HE A CA 1
ATOM 824 C C . PHE A 1 99 ? -1.183 8.614 13.660 1.00 82.25 99 PHE A C 1
ATOM 826 O O . PHE A 1 99 ? -0.176 7.933 13.476 1.00 82.25 99 PHE A O 1
ATOM 833 N N . MET A 1 100 ? -1.370 9.777 13.020 1.00 76.44 100 MET A N 1
ATOM 834 C CA . MET A 1 100 ? -0.473 10.281 11.963 1.00 76.44 100 MET A CA 1
ATOM 835 C C . MET A 1 100 ? 1.003 10.326 12.366 1.00 76.44 100 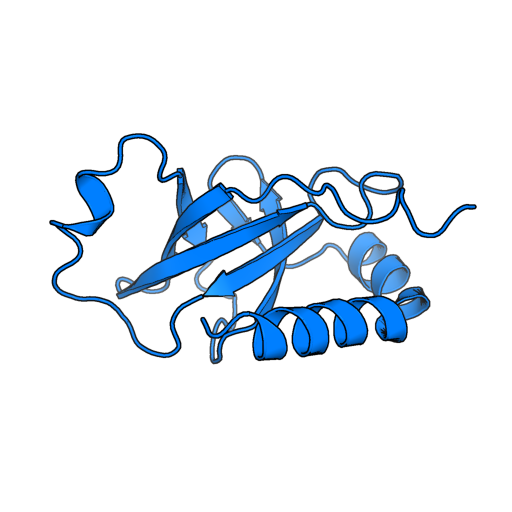MET A C 1
ATOM 837 O O . MET A 1 100 ? 1.861 9.994 11.555 1.00 76.44 100 MET A O 1
ATOM 841 N N . THR A 1 101 ? 1.315 10.671 13.618 1.00 78.00 101 THR A N 1
ATOM 842 C CA . THR A 1 101 ? 2.699 10.680 14.122 1.00 78.00 101 THR A CA 1
ATOM 843 C C . THR A 1 101 ? 3.381 9.319 13.965 1.00 78.00 101 THR A C 1
ATOM 845 O O . THR A 1 101 ? 4.541 9.265 13.581 1.00 78.00 101 THR A O 1
ATOM 848 N N . ARG A 1 102 ? 2.646 8.217 14.159 1.00 77.94 102 ARG A N 1
ATOM 849 C CA . ARG A 1 102 ? 3.181 6.856 13.994 1.00 77.94 102 ARG A CA 1
ATOM 850 C C . ARG A 1 102 ? 3.448 6.511 12.531 1.00 77.94 102 ARG A C 1
ATOM 852 O O . ARG A 1 102 ? 4.385 5.786 12.229 1.00 77.94 102 ARG A O 1
ATOM 859 N N . ILE A 1 103 ? 2.652 7.047 11.607 1.00 75.62 103 ILE A N 1
ATOM 860 C CA . ILE A 1 103 ? 2.894 6.869 10.170 1.00 75.62 103 ILE A CA 1
ATOM 861 C C . ILE A 1 103 ? 4.164 7.599 9.728 1.00 75.62 103 ILE A C 1
ATOM 863 O O . ILE A 1 103 ? 4.925 7.054 8.933 1.00 75.62 103 ILE A O 1
ATOM 867 N N . TYR A 1 104 ? 4.446 8.780 10.283 1.00 76.88 104 TYR A N 1
ATOM 868 C CA . TYR A 1 104 ? 5.717 9.461 10.026 1.00 76.88 104 TYR A CA 1
ATOM 869 C C . TYR A 1 104 ? 6.922 8.672 10.552 1.00 76.88 104 TYR A C 1
ATOM 871 O O . TYR A 1 104 ? 7.946 8.627 9.878 1.00 76.88 104 TYR A O 1
ATOM 879 N N . GLU A 1 105 ? 6.796 8.009 11.704 1.00 74.31 105 GLU A N 1
ATOM 880 C CA . GLU A 1 105 ? 7.851 7.130 12.232 1.00 74.31 105 GLU A CA 1
ATOM 881 C C . GLU A 1 105 ? 8.188 5.988 11.256 1.00 74.31 105 GLU A C 1
ATOM 883 O O . GLU A 1 105 ? 9.365 5.705 11.061 1.00 74.31 105 GLU A O 1
ATOM 888 N N . LEU A 1 106 ? 7.199 5.396 10.563 1.00 73.25 106 LEU A N 1
ATOM 889 C CA . LEU A 1 106 ? 7.461 4.385 9.518 1.00 73.25 106 LEU A CA 1
ATOM 890 C C . LEU A 1 106 ? 8.303 4.941 8.373 1.00 73.25 106 LEU A C 1
ATOM 892 O O . LEU A 1 106 ? 9.247 4.298 7.929 1.00 73.25 106 LEU A O 1
ATOM 896 N N . MET A 1 107 ? 7.947 6.133 7.891 1.00 73.75 107 MET A N 1
ATOM 897 C CA . MET A 1 107 ? 8.638 6.763 6.767 1.00 73.75 107 MET A CA 1
ATOM 898 C C . MET A 1 107 ? 10.101 7.063 7.109 1.00 73.75 107 MET A C 1
ATOM 900 O O . MET A 1 107 ? 10.977 6.829 6.282 1.00 73.75 107 MET A O 1
ATOM 904 N N . VAL A 1 108 ? 10.366 7.540 8.329 1.00 72.06 108 VAL A N 1
ATOM 905 C CA . VAL A 1 108 ? 11.723 7.863 8.799 1.00 72.06 108 VAL A CA 1
ATOM 906 C C . VAL A 1 108 ? 12.544 6.601 9.073 1.00 72.06 108 VAL A C 1
ATOM 908 O O . VAL A 1 108 ? 13.711 6.544 8.688 1.00 72.06 108 VAL A O 1
ATOM 911 N N . ASP A 1 109 ? 11.952 5.579 9.699 1.00 65.06 109 ASP A N 1
ATOM 912 C CA . ASP A 1 109 ? 12.620 4.293 9.940 1.00 65.06 109 ASP A CA 1
ATOM 913 C C . ASP A 1 109 ? 13.047 3.627 8.616 1.00 65.06 109 ASP A C 1
ATOM 915 O O . ASP A 1 109 ? 14.153 3.092 8.520 1.00 65.06 109 ASP A O 1
ATOM 919 N N . ASP A 1 110 ? 12.208 3.691 7.577 1.00 60.94 110 ASP A N 1
ATOM 920 C CA . ASP A 1 110 ? 12.506 3.096 6.269 1.00 60.94 110 ASP A CA 1
ATOM 921 C C . ASP A 1 110 ? 13.554 3.892 5.470 1.00 60.94 110 ASP A C 1
ATOM 923 O O . ASP A 1 110 ? 14.340 3.294 4.732 1.00 60.94 110 ASP A O 1
ATOM 927 N N . GLU A 1 111 ? 13.635 5.219 5.632 1.00 52.97 111 GLU A N 1
ATOM 928 C CA . GLU A 1 111 ? 14.731 6.025 5.061 1.00 52.97 111 GLU A CA 1
ATOM 929 C C . GLU A 1 111 ? 16.103 5.624 5.630 1.00 52.97 111 GLU A C 1
ATOM 931 O O . GLU A 1 111 ? 17.113 5.695 4.925 1.00 52.97 111 GLU A O 1
ATOM 936 N N . ILE A 1 112 ? 16.150 5.132 6.873 1.00 43.62 112 ILE A N 1
ATOM 937 C CA . ILE A 1 112 ? 17.377 4.619 7.501 1.00 43.62 112 ILE A CA 1
ATOM 938 C C . ILE A 1 112 ? 17.775 3.248 6.918 1.00 43.62 112 ILE A C 1
ATOM 940 O O . ILE A 1 112 ? 18.960 2.905 6.911 1.00 43.62 112 ILE A O 1
ATOM 944 N N . LEU A 1 113 ? 16.821 2.475 6.383 1.00 41.84 113 LEU A N 1
ATOM 945 C CA . LEU A 1 113 ? 17.050 1.131 5.831 1.00 41.84 113 LEU A CA 1
ATOM 946 C C . LEU A 1 113 ? 17.425 1.105 4.337 1.00 41.84 113 LEU A C 1
ATOM 948 O O . LEU A 1 113 ? 17.746 0.037 3.817 1.00 41.84 113 LEU A O 1
ATOM 952 N N . GLY A 1 114 ? 17.474 2.258 3.661 1.00 39.22 114 GLY A N 1
ATOM 953 C CA . GLY A 1 114 ? 18.133 2.398 2.356 1.00 39.22 114 GLY A CA 1
ATOM 954 C C . GLY A 1 114 ? 17.469 1.669 1.179 1.00 39.22 114 GLY A C 1
ATOM 955 O O . GLY A 1 114 ? 18.185 1.159 0.313 1.00 39.22 114 GLY A O 1
ATOM 956 N N . LEU A 1 115 ? 16.131 1.624 1.129 1.00 45.19 115 LEU A N 1
ATOM 957 C CA . LEU A 1 115 ? 15.371 1.204 -0.065 1.00 45.19 115 LEU A CA 1
ATOM 958 C C . LEU A 1 115 ? 15.236 2.318 -1.124 1.00 45.19 115 LEU A C 1
ATOM 960 O O . LEU A 1 115 ? 15.047 3.510 -0.779 1.00 45.19 115 LEU A O 1
#

Secondary structure (DSSP, 8-state):
--TTSSEEEEEEEEEEEETTEEEEEEEEEE-TTT-TTEEEEEE-SS--S--TTGGGSTTPEEEEE-TTS---SSEEEEEEETTEEEPPPHHHHHHHHTTHHHHHHHHHHHHHTT-

Sequence (115 aa):
MTYSEWRKKDSEKVMVEWRGEIYIGIIQQVAPEYSNEIVFLCKSFYPKPNFEDALRDSNIVNLYADGELNLTGRYHLLRRDGDELKSLTSEQREYMNKFMTRIYELMVDDEILGL

pLDDT: mean 83.04, std 15.1, range [39.22, 97.88]